Protein AF-A0A9N9DB92-F1 (afdb_monomer_lite)

pLDDT: mean 79.6, std 16.04, range [37.0, 94.94]

Radius of gyration: 19.87 Å; chains: 1; bounding box: 50×34×41 Å

Foldseek 3Di:
DLVLLVVLCVVVVPDLVDDLVVLLVQQVVSCVVQVDQVSLVVSLVSVVVRVHDNSSSCSNHPPPDPDPPPPPPPVVVVLVVVCVVCVVPDDPVNNVVSVVVCVVPPPPPPPPDD

Structure (mmCIF, N/CA/C/O backbone):
data_AF-A0A9N9DB92-F1
#
_entry.id   AF-A0A9N9DB92-F1
#
loop_
_atom_site.group_PDB
_atom_site.id
_atom_site.type_symbol
_atom_site.label_atom_id
_atom_site.label_alt_id
_atom_site.label_comp_id
_atom_site.label_asym_id
_atom_site.label_entity_id
_atom_site.label_seq_id
_atom_site.pdbx_PDB_ins_code
_atom_site.Cartn_x
_atom_site.Cartn_y
_atom_site.Cartn_z
_atom_site.occupancy
_atom_site.B_iso_or_equiv
_atom_site.auth_seq_id
_atom_site.auth_comp_id
_atom_site.auth_asym_id
_atom_site.auth_atom_id
_atom_site.pdbx_PDB_model_num
ATOM 1 N N . MET A 1 1 ? -17.005 -5.060 0.920 1.00 57.28 1 MET A N 1
ATOM 2 C CA . MET A 1 1 ? -15.598 -4.607 1.027 1.00 57.28 1 MET A CA 1
ATOM 3 C C . MET A 1 1 ? -15.158 -4.296 2.463 1.00 57.28 1 MET A C 1
ATOM 5 O O . MET A 1 1 ? -14.128 -4.810 2.857 1.00 57.28 1 MET A O 1
ATOM 9 N N . SER A 1 2 ? -15.929 -3.557 3.281 1.00 62.78 2 SER A N 1
ATOM 10 C CA . SER A 1 2 ? -15.563 -3.232 4.686 1.00 62.78 2 SER A CA 1
ATOM 11 C C . SER A 1 2 ? -15.246 -4.452 5.581 1.00 62.78 2 SER A C 1
ATOM 13 O O . SER A 1 2 ? -14.350 -4.394 6.419 1.00 62.78 2 SER A O 1
ATOM 15 N N . LYS A 1 3 ? -15.942 -5.581 5.373 1.00 82.31 3 LYS A N 1
ATOM 16 C CA . LYS A 1 3 ? -15.815 -6.777 6.222 1.00 82.31 3 LYS A CA 1
ATOM 17 C C . LYS A 1 3 ? -14.443 -7.456 6.122 1.00 82.31 3 LYS A C 1
ATOM 19 O O . LYS A 1 3 ? -13.927 -7.872 7.145 1.00 82.31 3 LYS A O 1
ATOM 24 N N . VAL A 1 4 ? -13.832 -7.501 4.932 1.00 85.62 4 VAL A N 1
ATOM 25 C CA . VAL A 1 4 ? -12.501 -8.111 4.724 1.00 85.62 4 VAL A CA 1
ATOM 26 C C . VAL A 1 4 ? -11.445 -7.345 5.514 1.00 85.62 4 VAL A C 1
ATOM 28 O O . VAL A 1 4 ? -10.719 -7.927 6.305 1.00 85.62 4 VAL A O 1
ATOM 31 N N . THR A 1 5 ? -11.435 -6.017 5.392 1.00 87.19 5 THR A N 1
ATOM 32 C CA . THR A 1 5 ? -10.485 -5.158 6.108 1.00 87.19 5 THR A CA 1
ATOM 33 C C . THR A 1 5 ? -10.646 -5.244 7.625 1.00 87.19 5 THR A C 1
ATOM 35 O O . THR A 1 5 ? -9.656 -5.332 8.339 1.00 87.19 5 THR A O 1
ATOM 38 N N . THR A 1 6 ? -11.882 -5.240 8.136 1.00 89.62 6 THR A N 1
ATOM 39 C CA . THR A 1 6 ? -12.121 -5.388 9.580 1.00 89.62 6 THR A CA 1
ATOM 40 C C . THR A 1 6 ? -11.748 -6.786 10.079 1.00 89.62 6 THR A C 1
ATOM 42 O O . THR A 1 6 ? -11.130 -6.898 11.132 1.00 89.62 6 THR A O 1
ATOM 45 N N . ASN A 1 7 ? -12.047 -7.839 9.315 1.00 92.81 7 ASN A N 1
ATOM 46 C CA . ASN A 1 7 ? -11.626 -9.195 9.656 1.00 92.81 7 ASN A CA 1
ATOM 47 C C . ASN A 1 7 ? -10.100 -9.316 9.686 1.00 92.81 7 ASN A C 1
ATOM 49 O O . ASN A 1 7 ? -9.582 -9.904 10.621 1.00 92.81 7 ASN A O 1
ATOM 53 N N . PHE A 1 8 ? -9.394 -8.717 8.724 1.00 92.06 8 PHE A N 1
ATOM 54 C CA . PHE A 1 8 ? -7.932 -8.715 8.678 1.00 92.06 8 PHE A CA 1
ATOM 55 C C . PHE A 1 8 ? -7.324 -8.022 9.905 1.00 92.06 8 PHE A C 1
ATOM 57 O O . PHE A 1 8 ? -6.451 -8.580 10.564 1.00 92.06 8 PHE A O 1
ATOM 64 N N . VAL A 1 9 ? -7.825 -6.830 10.257 1.00 91.88 9 VAL A N 1
ATOM 65 C CA . VAL A 1 9 ? -7.393 -6.100 11.463 1.00 91.88 9 VAL A CA 1
ATOM 66 C C . VAL A 1 9 ? -7.585 -6.953 12.716 1.00 91.88 9 VAL A C 1
ATOM 68 O O . VAL A 1 9 ? -6.666 -7.055 13.522 1.00 91.88 9 VAL A O 1
ATOM 71 N N . ASN A 1 10 ? -8.732 -7.622 12.845 1.00 92.31 10 ASN A N 1
ATOM 72 C CA . ASN A 1 10 ? -9.018 -8.481 13.993 1.00 92.31 10 ASN A CA 1
ATOM 73 C C . ASN A 1 10 ? -8.177 -9.767 13.989 1.00 92.31 10 ASN A C 1
ATOM 75 O O . ASN A 1 10 ? -7.674 -10.173 15.026 1.00 92.31 10 ASN A O 1
ATOM 79 N N . GLN A 1 11 ? -7.993 -10.403 12.831 1.00 94.44 11 GLN A N 1
ATOM 80 C CA . GLN A 1 11 ? -7.230 -11.645 12.689 1.00 94.44 11 GLN A CA 1
ATOM 81 C C . GLN A 1 11 ? -5.766 -11.464 13.095 1.00 94.44 11 GLN A C 1
ATOM 83 O O . GLN A 1 11 ? -5.178 -12.362 13.693 1.00 94.44 11 GLN A O 1
ATOM 88 N N . TYR A 1 12 ? -5.183 -10.310 12.768 1.00 93.00 12 TYR A N 1
ATOM 89 C CA . TYR A 1 12 ? -3.797 -9.984 13.094 1.00 93.00 12 TYR A CA 1
ATOM 90 C C . TYR A 1 12 ? -3.657 -9.104 14.341 1.00 93.00 12 TYR A C 1
ATOM 92 O O . TYR A 1 12 ? -2.551 -8.656 14.629 1.00 93.00 12 TYR A O 1
ATOM 100 N N . ASN A 1 13 ? -4.750 -8.865 15.080 1.00 94.00 13 ASN A N 1
ATOM 101 C CA . ASN A 1 13 ? -4.791 -7.987 16.253 1.00 94.00 13 ASN A CA 1
ATOM 102 C C . ASN A 1 13 ? -4.081 -6.644 16.011 1.00 94.00 13 ASN A C 1
ATOM 104 O O . ASN A 1 13 ? -3.321 -6.168 16.853 1.00 94.00 13 ASN A O 1
ATOM 108 N N . LEU A 1 14 ? -4.291 -6.053 14.832 1.00 94.31 14 LEU A N 1
ATOM 109 C CA . LEU A 1 14 ? -3.648 -4.795 14.474 1.00 94.31 14 LEU A CA 1
ATOM 110 C C . LEU A 1 14 ? -4.255 -3.674 15.303 1.00 94.31 14 LEU A C 1
ATOM 112 O O . LEU A 1 14 ? -5.479 -3.537 15.373 1.00 94.31 14 LEU A O 1
ATOM 116 N N . THR A 1 15 ? -3.403 -2.829 15.871 1.00 93.50 15 THR A N 1
ATOM 117 C CA . THR A 1 15 ? -3.852 -1.702 16.685 1.00 93.50 15 THR A CA 1
ATOM 118 C C . THR A 1 15 ? -3.186 -0.394 16.257 1.00 93.50 15 THR A C 1
ATOM 120 O O . THR A 1 15 ? -2.076 -0.413 15.716 1.00 93.50 15 THR A O 1
ATOM 123 N N . PRO A 1 16 ? -3.816 0.768 16.520 1.00 92.19 16 PRO A N 1
ATOM 124 C CA . PRO A 1 16 ? -3.205 2.071 16.257 1.00 92.19 16 PRO A CA 1
ATOM 125 C C . PRO A 1 16 ? -1.936 2.352 17.077 1.00 92.19 16 PRO A C 1
ATOM 127 O O . PRO A 1 16 ? -1.241 3.321 16.789 1.00 92.19 16 PRO A O 1
ATOM 130 N N . GLN A 1 17 ? -1.625 1.542 18.095 1.00 92.25 17 GLN A N 1
ATOM 131 C CA . GLN A 1 17 ? -0.389 1.667 18.873 1.00 92.25 17 GLN A CA 1
ATOM 132 C C . GLN A 1 17 ? 0.829 1.056 18.161 1.00 92.25 17 GLN A C 1
ATOM 134 O O . GLN A 1 17 ? 1.956 1.359 18.540 1.00 92.25 17 GLN A O 1
ATOM 139 N N . MET A 1 18 ? 0.620 0.217 17.138 1.00 92.75 18 MET A N 1
ATOM 140 C CA . MET A 1 18 ? 1.709 -0.384 16.365 1.00 92.75 18 MET A CA 1
ATOM 141 C C . MET A 1 18 ? 2.465 0.658 15.538 1.00 92.75 18 MET A C 1
ATOM 143 O O . MET A 1 18 ? 1.889 1.610 14.996 1.00 92.75 18 MET A O 1
ATOM 147 N N . SER A 1 19 ? 3.769 0.446 15.386 1.00 92.19 19 SER A N 1
ATOM 148 C CA . SER A 1 19 ? 4.608 1.300 14.552 1.00 92.19 19 SER A CA 1
ATOM 149 C C 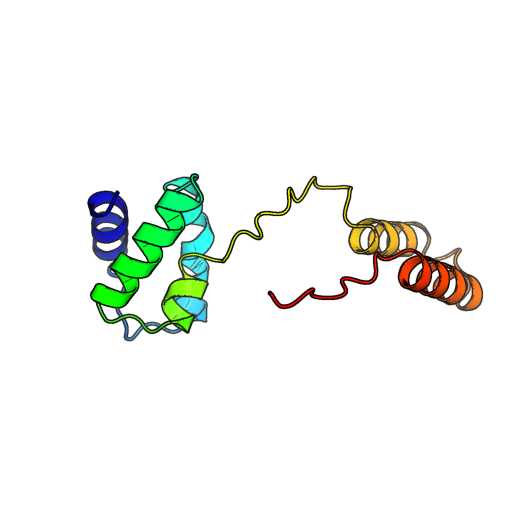. SER A 1 19 ? 4.294 1.126 13.062 1.00 92.19 19 SER A C 1
ATOM 151 O O . SER A 1 19 ? 3.800 0.096 12.600 1.00 92.19 19 SER A O 1
ATOM 153 N N . ILE A 1 20 ? 4.631 2.145 12.271 1.00 89.69 20 ILE A N 1
ATOM 154 C CA . ILE A 1 20 ? 4.472 2.129 10.809 1.00 89.69 20 ILE A CA 1
ATOM 155 C C . ILE A 1 20 ? 5.255 0.960 10.185 1.00 89.69 20 ILE A C 1
ATOM 157 O O . ILE A 1 20 ? 4.753 0.311 9.269 1.00 89.69 20 ILE A O 1
ATOM 161 N N . ALA A 1 21 ? 6.451 0.659 10.701 1.00 86.81 21 ALA A N 1
ATOM 162 C CA . ALA A 1 21 ? 7.284 -0.440 10.218 1.00 86.81 21 ALA A CA 1
ATOM 163 C C . ALA A 1 21 ? 6.640 -1.813 10.478 1.00 86.81 21 ALA A C 1
ATOM 165 O O . ALA A 1 21 ? 6.573 -2.644 9.574 1.00 86.81 21 ALA A O 1
ATOM 166 N N . GLU A 1 22 ? 6.101 -2.033 11.681 1.00 90.19 22 GLU A N 1
ATOM 167 C CA . GLU A 1 22 ? 5.396 -3.275 12.022 1.00 90.19 22 GLU A CA 1
ATOM 168 C C . GLU A 1 22 ? 4.152 -3.475 11.158 1.00 90.19 22 GLU A C 1
ATOM 170 O O . GLU A 1 22 ? 3.917 -4.571 10.650 1.00 90.19 22 GLU A O 1
ATOM 175 N N . LEU A 1 23 ? 3.382 -2.408 10.937 1.00 92.06 23 LEU A N 1
ATOM 176 C CA . LEU A 1 23 ? 2.212 -2.427 10.065 1.00 92.06 23 LEU A CA 1
ATOM 177 C C . LEU A 1 23 ? 2.586 -2.678 8.596 1.00 92.06 23 LEU A C 1
ATOM 179 O O . LEU A 1 23 ? 1.884 -3.413 7.898 1.00 92.06 23 LEU A O 1
ATOM 183 N N . GLY A 1 24 ? 3.719 -2.139 8.138 1.00 87.81 24 GLY A N 1
ATOM 184 C CA . GLY A 1 24 ? 4.254 -2.366 6.795 1.00 87.81 24 GLY A CA 1
ATOM 185 C C . GLY A 1 24 ? 4.505 -3.845 6.478 1.00 87.81 24 GLY A C 1
ATOM 186 O O . GLY A 1 24 ? 4.264 -4.277 5.351 1.00 87.81 24 GLY A O 1
ATOM 187 N N . ASN A 1 25 ? 4.862 -4.662 7.474 1.00 91.62 25 ASN A N 1
ATOM 188 C CA . ASN A 1 25 ? 5.054 -6.110 7.296 1.00 91.62 25 ASN A CA 1
ATOM 189 C C . ASN A 1 25 ? 3.763 -6.856 6.901 1.00 91.62 25 ASN A C 1
ATOM 191 O O . ASN A 1 25 ? 3.814 -7.968 6.372 1.00 91.62 25 ASN A O 1
ATOM 195 N N . TYR A 1 26 ? 2.590 -6.257 7.133 1.00 92.44 26 TYR A N 1
ATOM 196 C CA . TYR A 1 26 ? 1.292 -6.823 6.752 1.00 92.44 26 TYR A CA 1
ATOM 197 C C . TYR A 1 26 ? 0.791 -6.326 5.396 1.00 92.44 26 TYR A C 1
ATOM 199 O O . TYR A 1 26 ? -0.197 -6.863 4.882 1.00 92.44 26 TYR A O 1
ATOM 207 N N . ALA A 1 27 ? 1.478 -5.353 4.790 1.00 89.94 27 ALA A N 1
ATOM 208 C CA . ALA A 1 27 ? 1.055 -4.724 3.548 1.00 89.94 27 ALA A CA 1
ATOM 209 C C . ALA A 1 27 ? 0.872 -5.739 2.420 1.00 89.94 27 ALA A C 1
ATOM 211 O O . ALA A 1 27 ? -0.141 -5.733 1.720 1.00 89.94 27 ALA A O 1
ATOM 212 N N . GLU A 1 28 ? 1.817 -6.667 2.273 1.00 87.06 28 GLU A N 1
ATOM 213 C CA . GLU A 1 28 ? 1.756 -7.685 1.229 1.00 87.06 28 GLU A CA 1
ATOM 214 C C . GLU A 1 28 ? 0.570 -8.643 1.435 1.00 87.06 28 GLU A C 1
ATOM 216 O O . GLU A 1 28 ? -0.122 -8.994 0.477 1.00 87.06 28 GLU A O 1
ATOM 221 N N . LYS A 1 29 ? 0.286 -9.022 2.689 1.00 91.81 29 LYS A N 1
ATOM 222 C CA . LYS A 1 29 ? -0.801 -9.948 3.043 1.00 91.81 29 LYS A CA 1
ATOM 223 C C . LYS A 1 29 ? -2.167 -9.345 2.721 1.00 91.81 29 LYS A C 1
ATOM 225 O O . LYS A 1 29 ? -2.940 -9.954 1.986 1.00 91.81 29 LYS A O 1
ATOM 230 N N . ILE A 1 30 ? -2.438 -8.119 3.175 1.00 88.94 30 ILE A N 1
ATOM 231 C CA . ILE A 1 30 ? -3.727 -7.464 2.898 1.00 88.94 30 ILE A CA 1
ATOM 232 C C . ILE A 1 30 ? -3.880 -7.107 1.412 1.00 88.94 30 ILE A C 1
ATOM 234 O O . ILE A 1 30 ? -4.977 -7.174 0.856 1.00 88.94 30 ILE A O 1
ATOM 238 N N . CYS A 1 31 ? -2.778 -6.793 0.723 1.00 85.31 31 CYS A N 1
ATOM 239 C CA . CYS A 1 31 ? -2.780 -6.530 -0.716 1.00 85.31 31 CYS A CA 1
ATOM 240 C C . CYS A 1 31 ? -3.087 -7.771 -1.569 1.00 85.31 31 CYS A C 1
ATOM 242 O O . CYS A 1 31 ? -3.616 -7.614 -2.675 1.00 85.31 31 CYS A O 1
ATOM 244 N N . LYS A 1 32 ? -2.776 -8.983 -1.083 1.00 87.00 32 LYS A N 1
ATOM 245 C CA . LYS A 1 32 ? -3.157 -10.249 -1.736 1.00 87.00 32 LYS A CA 1
ATOM 246 C C . LYS A 1 32 ? -4.664 -10.496 -1.657 1.00 87.00 32 LYS A C 1
ATOM 248 O O . LYS A 1 32 ? -5.242 -10.983 -2.630 1.00 87.00 32 LYS A O 1
ATOM 253 N N . GLU A 1 33 ? -5.295 -10.110 -0.549 1.00 87.75 33 GLU A N 1
ATOM 254 C CA . GLU A 1 33 ? -6.747 -10.215 -0.361 1.00 87.75 33 GLU A CA 1
ATOM 255 C C . GLU A 1 33 ? -7.519 -9.120 -1.110 1.00 87.75 33 GLU A C 1
ATOM 257 O O . GLU A 1 33 ? -8.567 -9.380 -1.701 1.00 87.75 33 GLU A O 1
ATOM 262 N N . ILE A 1 34 ? -6.993 -7.892 -1.132 1.00 87.44 34 ILE A N 1
ATOM 263 C CA . ILE A 1 34 ? -7.651 -6.730 -1.741 1.00 87.44 34 ILE A CA 1
ATOM 264 C C . ILE A 1 34 ? -6.887 -6.303 -3.000 1.00 87.44 34 ILE A C 1
ATOM 266 O O . ILE A 1 34 ? -6.013 -5.434 -2.968 1.00 87.44 34 ILE A O 1
ATOM 270 N N . LYS A 1 35 ? -7.227 -6.913 -4.140 1.00 81.19 35 LYS A N 1
ATOM 271 C CA . LYS A 1 35 ? -6.561 -6.643 -5.430 1.00 81.19 35 LYS A CA 1
ATOM 272 C C . LYS A 1 35 ? -7.042 -5.367 -6.125 1.00 81.19 35 LYS A C 1
ATOM 274 O O . LYS A 1 35 ? -6.239 -4.682 -6.744 1.00 81.19 35 LYS A O 1
ATOM 279 N N . ASP A 1 36 ? -8.331 -5.049 -6.027 1.00 84.38 36 ASP A N 1
ATOM 280 C CA . ASP A 1 36 ? -8.918 -3.899 -6.724 1.00 84.38 36 ASP A CA 1
ATOM 281 C C . ASP A 1 36 ? -8.517 -2.557 -6.081 1.00 84.38 36 ASP A C 1
ATOM 283 O O . ASP A 1 36 ? -8.536 -2.388 -4.860 1.00 84.38 36 ASP A O 1
ATOM 287 N N . TYR A 1 37 ? -8.200 -1.571 -6.918 1.00 82.62 37 TYR A N 1
ATOM 288 C CA . TYR A 1 37 ? -7.812 -0.230 -6.492 1.00 82.62 37 TYR A CA 1
ATOM 289 C C . TYR A 1 37 ? -8.939 0.486 -5.734 1.00 82.62 37 TYR A C 1
ATOM 291 O O . TYR A 1 37 ? -8.699 1.076 -4.674 1.00 82.62 37 TYR A O 1
ATOM 299 N N . LYS A 1 38 ? -10.185 0.411 -6.229 1.00 85.69 38 LYS A N 1
ATOM 300 C CA . LYS A 1 38 ? -11.327 1.043 -5.543 1.00 85.69 38 LYS A CA 1
ATOM 301 C C . LYS A 1 38 ? -11.551 0.390 -4.179 1.00 85.69 38 LYS A C 1
ATOM 303 O O . LYS A 1 38 ? -11.745 1.087 -3.180 1.00 85.69 38 LYS A O 1
ATOM 308 N N . ALA A 1 39 ? -11.437 -0.935 -4.116 1.00 86.81 39 ALA A N 1
ATOM 309 C CA . ALA A 1 39 ? -11.492 -1.701 -2.875 1.00 86.81 39 ALA A CA 1
ATOM 310 C C . ALA A 1 39 ? -10.429 -1.273 -1.851 1.00 86.81 39 ALA A C 1
ATOM 312 O O . ALA A 1 39 ? -10.756 -1.073 -0.680 1.00 86.81 39 ALA A O 1
ATOM 313 N N . ARG A 1 40 ? -9.181 -1.062 -2.288 1.00 88.50 40 ARG A N 1
ATOM 314 C CA . ARG A 1 40 ? -8.098 -0.547 -1.434 1.00 88.50 40 ARG A CA 1
ATOM 315 C C . ARG A 1 40 ? -8.407 0.839 -0.891 1.00 88.50 40 ARG A C 1
ATOM 317 O O . ARG A 1 40 ? -8.169 1.095 0.286 1.00 88.50 40 ARG A O 1
ATOM 324 N N . ASN A 1 41 ? -8.989 1.720 -1.704 1.00 89.00 41 ASN A N 1
ATOM 325 C CA . ASN A 1 41 ? -9.371 3.046 -1.229 1.00 89.00 41 ASN A CA 1
ATOM 326 C C . ASN A 1 41 ? -10.446 2.974 -0.132 1.00 89.00 41 ASN A C 1
ATOM 328 O O . ASN A 1 41 ? -10.329 3.627 0.904 1.00 89.00 41 ASN A O 1
ATOM 332 N N . HIS A 1 42 ? -11.451 2.112 -0.309 1.00 90.56 42 HIS A N 1
ATOM 333 C CA . HIS A 1 42 ? -12.448 1.855 0.731 1.00 90.56 42 HIS A CA 1
ATOM 334 C C . HIS A 1 42 ? -11.843 1.240 1.996 1.00 90.56 42 HIS A C 1
ATOM 336 O O . HIS A 1 42 ? -12.241 1.610 3.101 1.00 90.56 42 HIS A O 1
ATOM 342 N N . ALA A 1 43 ? -10.883 0.328 1.847 1.00 91.44 43 ALA A N 1
ATOM 343 C CA . ALA A 1 43 ? -10.184 -0.289 2.963 1.00 91.44 43 ALA A CA 1
ATOM 344 C C . ALA A 1 43 ? -9.380 0.745 3.768 1.00 91.44 43 ALA A C 1
ATOM 346 O O . ALA A 1 43 ? -9.483 0.764 4.991 1.00 91.44 43 ALA A O 1
ATOM 347 N N . ARG A 1 44 ? -8.690 1.683 3.103 1.00 92.06 44 ARG A N 1
ATOM 348 C CA . ARG A 1 44 ? -8.005 2.804 3.770 1.00 92.06 44 ARG A CA 1
ATOM 349 C C . ARG A 1 44 ? -8.967 3.668 4.578 1.00 92.06 44 ARG A C 1
ATOM 351 O O . ARG A 1 44 ? -8.737 3.901 5.761 1.00 92.06 44 ARG A O 1
ATOM 358 N N . ASN A 1 45 ? -10.093 4.056 3.980 1.00 92.38 45 ASN A N 1
ATOM 359 C CA . ASN A 1 45 ? -11.122 4.822 4.687 1.00 92.38 45 ASN A CA 1
ATOM 360 C C . ASN A 1 45 ? -11.681 4.052 5.894 1.00 92.38 45 ASN A C 1
ATOM 362 O O . ASN A 1 45 ? -12.022 4.651 6.911 1.00 92.38 45 ASN A O 1
ATOM 366 N N . ARG A 1 46 ? -11.787 2.719 5.802 1.00 92.31 46 ARG A N 1
ATOM 367 C CA . ARG A 1 46 ? -12.221 1.880 6.923 1.00 92.31 46 ARG A CA 1
ATOM 368 C C . ARG A 1 46 ? -11.167 1.815 8.028 1.00 92.31 46 ARG A C 1
ATOM 370 O O . ARG A 1 46 ? -11.551 1.945 9.182 1.00 92.31 46 ARG A O 1
ATOM 377 N N . ILE A 1 47 ? -9.891 1.651 7.689 1.00 92.56 47 ILE A N 1
ATOM 378 C CA . ILE A 1 47 ? -8.769 1.613 8.641 1.00 92.56 47 ILE A CA 1
ATOM 379 C C . ILE A 1 47 ? -8.659 2.942 9.400 1.00 92.56 47 ILE A C 1
ATOM 381 O O . ILE A 1 47 ? -8.590 2.936 10.623 1.00 92.56 47 ILE A O 1
ATOM 385 N N . GLN A 1 48 ? -8.789 4.081 8.717 1.00 93.31 48 GLN A N 1
ATOM 386 C CA . GLN A 1 48 ? -8.821 5.389 9.386 1.00 93.31 48 GLN A CA 1
ATOM 387 C C . GLN A 1 48 ? -10.005 5.515 10.356 1.00 93.31 48 GLN A C 1
ATOM 389 O O . GLN A 1 48 ? -9.847 5.999 11.472 1.00 93.31 48 GLN A O 1
ATOM 394 N N . LYS A 1 49 ? -11.187 4.997 9.987 1.00 93.25 49 LYS A N 1
ATOM 395 C CA . LYS A 1 49 ? -12.351 4.933 10.893 1.00 93.25 49 LYS A CA 1
ATOM 396 C C . LYS A 1 49 ? -12.149 4.006 12.100 1.00 93.25 49 LYS A C 1
ATOM 398 O O . LYS A 1 49 ? -12.929 4.099 13.041 1.00 93.25 49 LYS A O 1
ATOM 403 N N . LEU A 1 50 ? -11.162 3.108 12.070 1.00 91.00 50 LEU A N 1
ATOM 404 C CA . LEU A 1 50 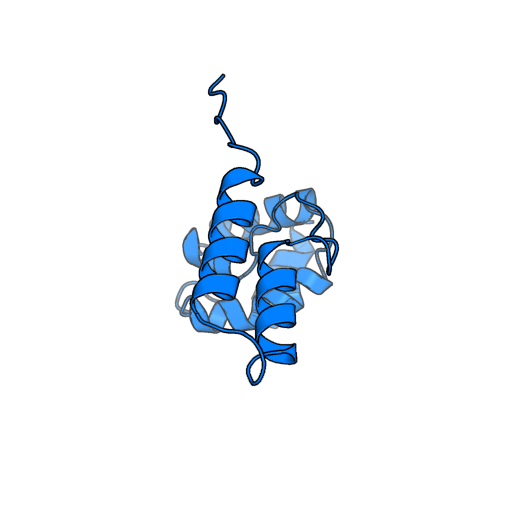? -10.771 2.266 13.208 1.00 91.00 50 LEU A CA 1
ATOM 405 C C . LEU A 1 50 ? -9.741 2.957 14.124 1.00 91.00 50 LEU A C 1
ATOM 407 O O . LEU A 1 50 ? -9.326 2.360 15.110 1.00 91.00 50 LEU A O 1
ATOM 411 N N . GLY A 1 51 ? -9.344 4.200 13.823 1.00 94.00 51 GLY A N 1
ATOM 412 C CA . GLY A 1 51 ? -8.459 5.009 14.668 1.00 94.00 51 GLY A CA 1
ATOM 413 C C . GLY A 1 51 ? -6.986 5.001 14.257 1.00 94.00 51 GLY A C 1
ATOM 414 O O . GLY A 1 51 ? -6.166 5.597 14.947 1.00 94.00 51 GLY A O 1
ATOM 415 N N . PHE A 1 52 ? -6.634 4.356 13.143 1.00 94.94 52 PHE A N 1
ATOM 416 C CA . PHE A 1 52 ? -5.274 4.398 12.606 1.00 94.94 52 PHE A CA 1
ATOM 417 C C . PHE A 1 52 ? -4.982 5.752 11.957 1.00 94.94 52 PHE A C 1
ATOM 419 O O . PHE A 1 52 ? -5.846 6.348 11.304 1.00 94.94 52 PHE A O 1
ATOM 426 N N . SER A 1 53 ? -3.736 6.208 12.069 1.00 94.38 53 SER A N 1
ATOM 427 C CA . SER A 1 53 ? -3.285 7.425 11.402 1.00 94.38 53 SER A CA 1
ATOM 428 C C . SER A 1 53 ? -3.263 7.258 9.880 1.00 94.38 53 SER A C 1
ATOM 430 O O . SER A 1 53 ? -3.311 6.151 9.327 1.00 94.38 53 SER A O 1
ATOM 432 N N . LYS A 1 54 ? -3.164 8.385 9.173 1.00 92.00 54 LYS A N 1
ATOM 433 C CA . LYS A 1 54 ? -3.025 8.395 7.716 1.00 92.00 54 LYS A CA 1
ATOM 434 C C . LYS A 1 54 ? -1.789 7.600 7.279 1.00 92.00 54 LYS A C 1
ATOM 436 O O . LYS A 1 54 ? -1.911 6.747 6.404 1.00 92.00 54 LYS A O 1
ATOM 441 N N . ASP A 1 55 ? -0.651 7.805 7.932 1.00 90.81 55 ASP A N 1
ATOM 442 C CA . ASP A 1 55 ? 0.614 7.154 7.571 1.00 90.81 55 ASP A CA 1
ATOM 443 C C . ASP A 1 55 ? 0.598 5.656 7.882 1.00 90.81 55 ASP A C 1
ATOM 445 O O . ASP A 1 55 ? 0.993 4.847 7.046 1.00 90.81 55 ASP A O 1
ATOM 449 N N . GLN A 1 56 ? 0.026 5.262 9.024 1.00 93.94 56 GLN A N 1
ATOM 450 C CA . GLN A 1 56 ? -0.210 3.852 9.359 1.00 93.94 56 GLN A CA 1
ATOM 451 C C . GLN A 1 56 ? -1.120 3.169 8.330 1.00 93.94 56 GLN A C 1
ATOM 453 O O . GLN A 1 56 ? -0.882 2.036 7.910 1.00 93.94 56 GLN A O 1
ATOM 458 N N . THR A 1 57 ? -2.151 3.881 7.876 1.00 93.31 57 THR A N 1
ATOM 459 C CA . THR A 1 57 ? -3.063 3.390 6.841 1.00 93.31 57 THR A CA 1
ATOM 460 C C . THR A 1 57 ? -2.340 3.168 5.512 1.00 93.31 57 THR A C 1
ATOM 462 O O . THR A 1 57 ? -2.602 2.173 4.836 1.00 93.31 57 THR A O 1
ATOM 465 N N . TYR A 1 58 ? -1.435 4.072 5.128 1.00 90.75 58 TYR A N 1
ATOM 466 C CA . TYR A 1 58 ? -0.630 3.931 3.913 1.00 90.75 58 TYR A CA 1
ATOM 467 C C . TYR A 1 58 ? 0.466 2.873 4.035 1.00 90.75 58 TYR A C 1
ATOM 469 O O . TYR A 1 58 ? 0.797 2.253 3.028 1.00 90.75 58 TYR A O 1
ATOM 477 N N . ALA A 1 59 ? 0.974 2.612 5.239 1.00 91.31 59 ALA A N 1
ATOM 478 C CA . ALA A 1 59 ? 1.860 1.482 5.483 1.00 91.31 59 ALA A CA 1
ATOM 479 C C . ALA A 1 59 ? 1.134 0.143 5.307 1.00 91.31 59 ALA A C 1
ATOM 481 O O . ALA A 1 59 ? 1.663 -0.741 4.646 1.00 91.31 59 ALA A O 1
ATOM 482 N N . LEU A 1 60 ? -0.100 0.010 5.815 1.00 91.44 60 LEU A N 1
ATOM 483 C CA . LEU A 1 60 ? -0.915 -1.200 5.627 1.00 91.44 60 LEU A CA 1
ATOM 484 C C . LEU A 1 60 ? -1.406 -1.372 4.192 1.00 91.44 60 LEU A C 1
ATOM 486 O O . LEU A 1 60 ? -1.388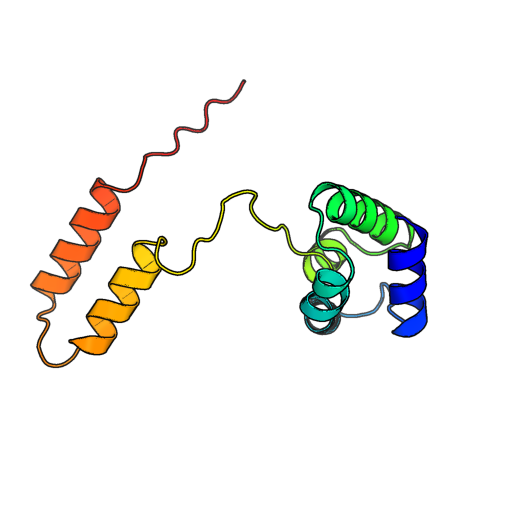 -2.471 3.649 1.00 91.44 60 LEU A O 1
ATOM 490 N N . ILE A 1 61 ? -1.900 -0.303 3.574 1.00 90.88 61 ILE A N 1
ATOM 491 C CA . ILE A 1 61 ? -2.425 -0.341 2.209 1.00 90.88 61 ILE A CA 1
ATOM 492 C C . ILE A 1 61 ? -1.702 0.731 1.397 1.00 90.88 61 ILE A C 1
ATOM 494 O O . ILE A 1 61 ? -2.204 1.857 1.254 1.00 90.88 61 ILE A O 1
ATOM 498 N N . PRO A 1 62 ? -0.533 0.378 0.831 1.00 85.88 62 PRO A N 1
ATOM 499 C CA . PRO A 1 62 ? 0.232 1.284 -0.002 1.00 85.88 62 PRO A CA 1
ATOM 500 C C . PRO A 1 62 ? -0.605 1.807 -1.162 1.00 85.88 62 PRO A C 1
ATOM 502 O O . PRO A 1 62 ? -1.476 1.114 -1.709 1.00 85.88 62 PRO A O 1
ATOM 505 N N . ILE A 1 63 ? -0.318 3.042 -1.576 1.00 79.25 63 ILE A N 1
ATOM 506 C CA . ILE A 1 63 ? -0.800 3.542 -2.859 1.00 79.25 63 ILE A CA 1
ATOM 507 C C . ILE A 1 63 ? -0.160 2.659 -3.924 1.00 79.25 63 ILE A C 1
ATOM 509 O O . ILE A 1 63 ? 1.025 2.782 -4.219 1.00 79.25 63 ILE A O 1
ATOM 513 N N . GLN A 1 64 ? -0.948 1.776 -4.530 1.00 66.88 64 GLN A N 1
ATOM 514 C CA . GLN A 1 64 ? -0.602 1.340 -5.870 1.00 66.88 64 GLN A CA 1
ATOM 515 C C . GLN A 1 64 ? -0.740 2.570 -6.754 1.00 66.88 64 GLN A C 1
ATOM 517 O O . GLN A 1 64 ? -1.847 3.086 -6.933 1.00 66.88 64 GLN A O 1
ATOM 522 N N . ALA A 1 65 ? 0.390 3.079 -7.246 1.00 52.56 65 ALA A N 1
ATOM 523 C CA . ALA A 1 65 ? 0.363 4.013 -8.354 1.00 52.56 65 ALA A CA 1
ATOM 524 C C . ALA A 1 65 ? -0.490 3.366 -9.453 1.00 52.56 65 ALA A C 1
ATOM 526 O O . ALA A 1 65 ? -0.282 2.203 -9.794 1.00 52.56 65 ALA A O 1
ATOM 527 N N . SER A 1 66 ? -1.469 4.094 -9.988 1.00 45.25 66 SER A N 1
ATOM 528 C CA . SER A 1 66 ? -2.313 3.617 -11.093 1.00 45.25 66 SER A CA 1
ATOM 529 C C . SER A 1 66 ? -1.521 3.371 -12.386 1.00 45.25 66 SER A C 1
ATOM 531 O O . SER A 1 66 ? -2.074 2.902 -13.379 1.00 45.25 66 SER A O 1
ATOM 533 N N . GLY A 1 67 ? -0.217 3.646 -12.386 1.00 43.84 67 GLY A N 1
ATOM 534 C CA . GLY A 1 67 ? 0.685 3.233 -13.440 1.00 43.84 67 GLY A CA 1
ATOM 535 C C . GLY A 1 67 ? 0.877 1.727 -13.389 1.00 43.84 67 GLY A C 1
ATOM 536 O O . GLY A 1 67 ? 1.391 1.190 -12.412 1.00 43.84 67 GLY A O 1
ATOM 537 N N . ARG A 1 68 ? 0.509 1.045 -14.473 1.00 41.69 68 ARG A N 1
ATOM 538 C CA . ARG A 1 68 ? 1.074 -0.254 -14.836 1.00 41.69 68 ARG A CA 1
ATOM 539 C C . ARG A 1 68 ? 2.591 -0.211 -14.592 1.00 41.69 68 ARG A C 1
ATOM 541 O O . ARG A 1 68 ? 3.327 0.245 -15.463 1.00 41.69 68 ARG A O 1
ATOM 548 N N . ARG A 1 69 ? 3.079 -0.698 -13.449 1.00 46.88 69 ARG A N 1
ATOM 549 C CA . ARG A 1 69 ? 4.464 -1.154 -13.355 1.00 46.88 69 ARG A CA 1
ATOM 550 C C . ARG A 1 69 ? 4.508 -2.443 -14.154 1.00 46.88 69 ARG A C 1
ATOM 552 O O . ARG A 1 69 ? 4.307 -3.530 -13.629 1.00 46.88 69 ARG A O 1
ATOM 559 N N . VAL A 1 70 ? 4.645 -2.290 -15.468 1.00 44.84 70 VAL A N 1
ATOM 560 C CA . VAL A 1 70 ? 5.181 -3.361 -16.295 1.00 44.84 70 VAL A CA 1
ATOM 561 C C . VAL A 1 70 ? 6.614 -3.491 -15.801 1.00 44.84 70 VAL A C 1
ATOM 563 O O . VAL A 1 70 ? 7.422 -2.593 -16.036 1.00 44.84 70 VAL A O 1
ATOM 566 N N . THR A 1 71 ? 6.896 -4.531 -15.025 1.00 42.94 71 THR A N 1
ATOM 567 C CA . THR A 1 71 ? 8.267 -4.950 -14.735 1.00 42.94 71 THR A CA 1
ATOM 568 C C . THR A 1 71 ? 9.033 -4.966 -16.063 1.00 42.94 71 THR A C 1
ATOM 570 O O . THR A 1 71 ? 8.566 -5.550 -17.041 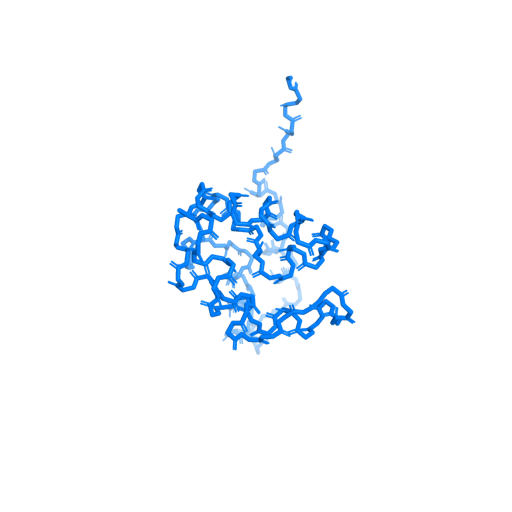1.00 42.94 71 THR A O 1
ATOM 573 N N . GLY A 1 72 ? 10.126 -4.201 -16.157 1.00 48.09 72 GLY A N 1
ATOM 574 C CA . GLY A 1 72 ? 10.851 -3.989 -17.418 1.00 48.09 72 GLY A CA 1
ATOM 575 C C . GLY A 1 72 ? 10.395 -2.800 -18.285 1.00 48.09 72 GLY A C 1
ATOM 576 O O . GLY A 1 72 ? 10.770 -2.728 -19.458 1.00 48.09 72 GLY A O 1
ATOM 577 N N . ARG A 1 73 ? 9.612 -1.845 -17.765 1.00 52.38 73 ARG A N 1
ATOM 578 C CA . ARG A 1 73 ? 9.395 -0.526 -18.404 1.00 52.38 73 ARG A CA 1
ATOM 579 C C . ARG A 1 73 ? 9.928 0.660 -17.617 1.00 52.38 73 ARG A C 1
ATOM 581 O O . ARG A 1 73 ? 9.874 1.752 -18.167 1.00 52.38 73 ARG A O 1
ATOM 588 N N . ASP A 1 74 ? 10.415 0.478 -16.393 1.00 68.25 74 ASP A N 1
ATOM 589 C CA . ASP A 1 74 ? 11.064 1.573 -15.678 1.00 68.25 74 ASP A CA 1
ATOM 590 C C . ASP A 1 74 ? 12.466 1.774 -16.279 1.00 68.25 74 ASP A C 1
ATOM 592 O O . ASP A 1 74 ? 13.324 0.892 -16.158 1.00 68.25 74 ASP A O 1
ATOM 596 N N . PRO A 1 75 ? 12.698 2.870 -17.021 1.00 69.06 75 PRO A N 1
ATOM 597 C CA . PRO A 1 75 ? 13.979 3.088 -17.668 1.00 69.06 75 PRO A CA 1
ATOM 598 C C . PRO A 1 75 ? 15.102 3.317 -16.641 1.00 69.06 75 PRO A C 1
ATOM 600 O O . PRO A 1 75 ? 16.259 3.070 -16.968 1.00 69.06 75 PRO A O 1
ATOM 603 N N . ILE A 1 76 ? 14.771 3.686 -15.393 1.00 74.19 76 ILE A N 1
ATOM 604 C CA . ILE A 1 76 ? 15.733 3.776 -14.285 1.00 74.19 76 ILE A CA 1
ATOM 605 C C . ILE A 1 76 ? 16.159 2.373 -13.836 1.00 74.19 76 ILE A C 1
ATOM 607 O O . ILE A 1 76 ? 17.348 2.114 -13.681 1.00 74.19 76 ILE A O 1
ATOM 611 N N . GLU A 1 77 ? 15.207 1.450 -13.674 1.00 75.00 77 GLU A N 1
ATOM 612 C CA . GLU A 1 77 ? 15.487 0.058 -13.282 1.00 75.00 77 GLU A CA 1
ATOM 613 C C . GLU A 1 77 ? 16.336 -0.660 -14.341 1.00 75.00 77 GLU A C 1
ATOM 615 O O . GLU A 1 77 ? 17.313 -1.326 -14.006 1.00 75.00 77 GLU A O 1
ATOM 620 N N . LYS A 1 78 ? 16.027 -0.450 -15.629 1.00 77.88 78 LYS A N 1
ATOM 621 C CA . LYS A 1 78 ? 16.838 -0.971 -16.740 1.00 77.88 78 LYS A CA 1
ATOM 622 C C . LYS A 1 78 ? 18.250 -0.410 -16.758 1.00 77.88 78 LYS A C 1
ATOM 624 O O . LYS A 1 78 ? 19.187 -1.166 -16.985 1.00 77.88 78 LYS A O 1
ATOM 629 N N . LEU A 1 79 ? 18.398 0.898 -16.551 1.00 80.00 79 LEU A N 1
ATOM 630 C CA . LEU A 1 79 ? 19.713 1.526 -16.527 1.00 80.00 79 LEU A CA 1
ATOM 631 C C . LEU A 1 79 ? 20.546 0.993 -15.355 1.00 80.00 79 LEU A C 1
ATOM 633 O O . LEU A 1 79 ? 21.702 0.635 -15.542 1.00 80.00 79 LEU A O 1
ATOM 637 N N . ALA A 1 80 ? 19.943 0.880 -14.170 1.00 80.00 80 ALA A N 1
ATOM 638 C CA . ALA A 1 80 ? 20.606 0.324 -12.995 1.00 80.00 80 ALA A CA 1
ATOM 639 C C . ALA A 1 80 ? 21.043 -1.133 -13.217 1.00 80.00 80 ALA A C 1
ATOM 641 O O . ALA A 1 80 ? 22.152 -1.509 -12.843 1.00 80.00 80 ALA A O 1
ATOM 642 N N . GLN A 1 81 ? 20.197 -1.943 -13.860 1.00 81.50 81 GLN A N 1
ATOM 643 C CA . GLN A 1 81 ? 20.540 -3.319 -14.205 1.00 81.50 81 GLN A CA 1
ATOM 644 C C . GLN A 1 81 ? 21.668 -3.388 -15.247 1.00 81.50 81 GLN A C 1
ATOM 646 O O . GLN A 1 81 ? 22.614 -4.142 -15.054 1.00 81.50 81 GLN A O 1
ATOM 651 N N . TYR A 1 82 ? 21.616 -2.561 -16.295 1.00 82.31 82 TYR A N 1
ATOM 652 C CA . TYR A 1 82 ? 22.661 -2.487 -17.320 1.00 82.31 82 TYR A CA 1
ATOM 653 C C . TYR A 1 82 ? 24.024 -2.094 -16.739 1.00 82.31 82 TYR A C 1
ATOM 655 O O . TYR A 1 82 ? 25.028 -2.720 -17.071 1.00 82.31 82 TYR A O 1
ATOM 663 N N . ILE A 1 83 ? 24.056 -1.097 -15.846 1.00 82.88 83 ILE A N 1
ATOM 664 C CA . ILE A 1 83 ? 25.288 -0.673 -15.168 1.00 82.88 83 ILE A CA 1
ATOM 665 C C . ILE A 1 83 ? 25.845 -1.817 -14.324 1.00 82.88 83 ILE A C 1
ATOM 667 O O . ILE A 1 83 ? 27.026 -2.116 -14.411 1.00 82.88 83 ILE A O 1
ATO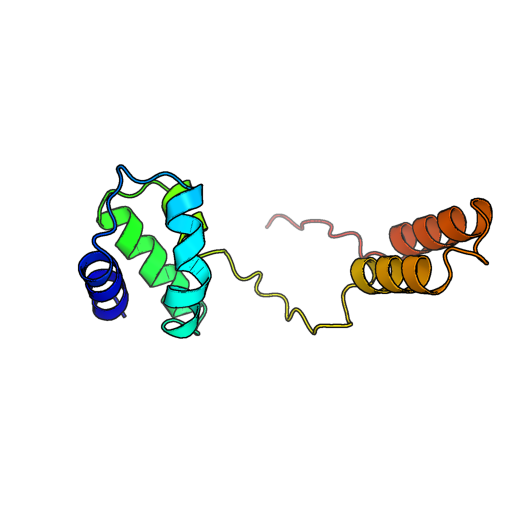M 671 N N . LYS A 1 84 ? 24.989 -2.505 -13.563 1.00 83.56 84 LYS A N 1
ATOM 672 C CA . LYS A 1 84 ? 25.393 -3.651 -12.742 1.00 83.56 84 LYS A CA 1
ATOM 673 C C . LYS A 1 84 ? 25.933 -4.825 -13.572 1.00 83.56 84 LYS A C 1
ATOM 675 O O . LYS A 1 84 ? 26.825 -5.530 -13.123 1.00 83.56 84 LYS A O 1
ATOM 680 N N . GLU A 1 85 ? 25.376 -5.069 -14.756 1.00 84.56 85 GLU A N 1
ATOM 681 C CA . GLU A 1 85 ? 25.801 -6.160 -15.647 1.00 84.56 85 GLU A CA 1
ATOM 682 C C . GLU A 1 85 ? 27.097 -5.843 -16.413 1.00 84.56 85 GLU A C 1
ATOM 684 O O . GLU A 1 85 ? 27.749 -6.764 -16.899 1.00 84.56 85 GLU A O 1
ATOM 689 N N . ASN A 1 86 ? 27.484 -4.566 -16.508 1.00 83.00 86 ASN A N 1
ATOM 690 C CA . ASN A 1 86 ? 28.656 -4.102 -17.259 1.00 83.00 86 ASN A CA 1
ATOM 691 C C . ASN A 1 86 ? 29.610 -3.258 -16.395 1.00 83.00 86 ASN A C 1
ATOM 693 O O . ASN A 1 86 ? 30.366 -2.458 -16.937 1.00 83.00 86 ASN A O 1
ATOM 697 N N . GLU A 1 87 ? 29.571 -3.420 -15.070 1.00 75.00 87 GLU A N 1
ATOM 698 C CA . GLU A 1 87 ? 30.294 -2.577 -14.103 1.00 75.00 87 GLU A CA 1
ATOM 699 C C . GLU A 1 87 ? 31.805 -2.529 -14.383 1.00 75.00 87 GLU A C 1
ATOM 701 O O . GLU A 1 87 ? 32.404 -1.461 -14.324 1.00 75.00 87 GLU A O 1
ATOM 706 N N . ASP A 1 88 ? 32.391 -3.656 -14.796 1.00 79.25 88 ASP A N 1
ATOM 707 C CA . ASP A 1 88 ? 33.822 -3.771 -15.111 1.00 79.25 88 ASP A CA 1
ATOM 708 C C . ASP A 1 88 ? 34.223 -3.152 -16.468 1.00 79.25 88 ASP A C 1
ATOM 710 O O . ASP A 1 88 ? 35.411 -3.018 -16.753 1.00 79.25 88 ASP A O 1
ATOM 714 N N . ASN A 1 89 ? 33.252 -2.805 -17.322 1.00 77.62 89 ASN A N 1
ATOM 715 C CA . ASN A 1 89 ? 33.476 -2.344 -18.700 1.00 77.62 89 ASN A CA 1
ATOM 716 C C . ASN A 1 89 ? 32.905 -0.947 -18.983 1.00 77.62 89 ASN A C 1
ATOM 718 O O . ASN A 1 89 ? 32.984 -0.491 -20.122 1.00 77.62 89 ASN A O 1
ATOM 722 N N . LEU A 1 90 ? 32.278 -0.306 -17.995 1.00 79.25 90 LEU A N 1
ATOM 723 C CA . LEU A 1 90 ? 31.654 1.004 -18.148 1.00 79.25 90 LEU A CA 1
ATOM 724 C C . LEU A 1 90 ? 32.526 2.081 -17.524 1.00 79.25 90 LEU A C 1
ATOM 726 O O . LEU A 1 90 ? 32.730 2.110 -16.310 1.00 79.25 90 LEU A O 1
ATOM 730 N N . GLU A 1 91 ? 32.964 3.022 -18.351 1.00 85.50 91 GLU A N 1
ATOM 731 C CA . GLU A 1 91 ? 33.690 4.184 -17.855 1.00 85.50 91 GLU A CA 1
ATOM 732 C C . GLU A 1 91 ? 32.724 5.217 -17.239 1.00 85.50 91 GLU A C 1
ATOM 734 O O . GLU A 1 91 ? 31.560 5.337 -17.656 1.00 85.50 91 GLU A O 1
ATOM 739 N N . PRO A 1 92 ? 33.179 6.030 -16.267 1.00 79.88 92 PRO A N 1
ATOM 740 C CA . PRO A 1 92 ? 32.354 7.062 -15.637 1.00 79.88 92 PRO A CA 1
ATOM 741 C C . PRO A 1 92 ? 31.692 8.035 -16.632 1.00 79.88 92 PRO A C 1
ATOM 743 O O . PRO A 1 92 ? 30.549 8.455 -16.419 1.00 79.88 92 PRO A O 1
ATOM 746 N N . GLU A 1 93 ? 32.364 8.380 -17.738 1.00 83.56 93 GLU A N 1
ATOM 747 C CA . G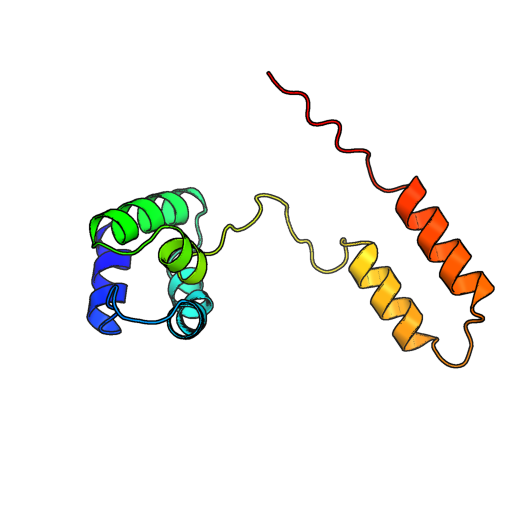LU A 1 93 ? 31.786 9.194 -18.818 1.00 83.56 93 GLU A CA 1
ATOM 748 C C . GLU A 1 93 ? 30.564 8.540 -19.486 1.00 83.56 93 GLU A C 1
ATOM 750 O O . GLU A 1 93 ? 29.592 9.230 -19.824 1.00 83.56 93 GLU A O 1
ATOM 755 N N . GLU A 1 94 ? 30.578 7.222 -19.674 1.00 83.25 94 GLU A N 1
ATOM 756 C CA . GLU A 1 94 ? 29.493 6.488 -20.331 1.00 83.25 94 GLU A CA 1
ATOM 757 C C . GLU A 1 94 ? 28.260 6.426 -19.429 1.00 83.25 94 GLU A C 1
ATOM 759 O O . GLU A 1 94 ? 27.139 6.682 -19.878 1.00 83.25 94 GLU A O 1
ATOM 764 N N . ILE A 1 95 ? 28.471 6.200 -18.129 1.00 81.38 95 ILE A N 1
ATOM 765 C CA . ILE A 1 95 ? 27.414 6.229 -17.111 1.00 81.38 95 ILE A CA 1
ATOM 766 C C . ILE A 1 95 ? 26.761 7.617 -17.057 1.00 81.38 95 ILE A C 1
ATOM 768 O O . ILE A 1 95 ? 25.531 7.730 -17.083 1.00 81.38 95 ILE A O 1
ATOM 772 N N . ASN A 1 96 ? 27.566 8.684 -17.050 1.00 83.56 96 ASN A N 1
ATOM 773 C CA . ASN A 1 96 ? 27.068 10.062 -17.056 1.00 83.56 96 ASN A CA 1
ATOM 774 C C . ASN A 1 96 ? 26.271 10.385 -18.326 1.00 83.56 96 ASN A C 1
ATOM 776 O O . ASN A 1 96 ? 25.218 11.024 -18.255 1.00 83.56 96 ASN A O 1
ATOM 780 N N . THR A 1 97 ? 26.731 9.910 -19.483 1.00 85.25 97 THR A N 1
ATOM 781 C CA . THR A 1 97 ? 26.041 10.108 -20.764 1.00 85.25 97 THR A CA 1
ATOM 782 C C . THR A 1 97 ? 24.689 9.395 -20.785 1.00 85.25 97 THR A C 1
ATOM 784 O O . THR A 1 97 ? 23.679 9.973 -21.200 1.00 85.25 97 THR A O 1
ATOM 787 N N . LEU A 1 98 ? 24.632 8.157 -20.289 1.00 83.38 98 LEU A N 1
ATOM 788 C CA . LEU A 1 98 ? 23.388 7.402 -20.169 1.00 83.38 98 LEU A CA 1
ATOM 789 C C . LEU A 1 98 ? 22.406 8.072 -19.197 1.00 83.38 98 LEU A C 1
ATOM 791 O O . LEU A 1 98 ? 21.226 8.222 -19.527 1.00 83.38 98 LEU A O 1
ATOM 795 N N . ALA A 1 99 ? 22.887 8.535 -18.040 1.00 80.31 99 ALA A N 1
ATOM 796 C CA . ALA A 1 99 ? 22.074 9.254 -17.060 1.00 80.31 99 ALA A CA 1
ATOM 797 C C . ALA A 1 99 ? 21.520 10.576 -17.623 1.00 80.31 99 ALA A C 1
ATOM 799 O O . ALA A 1 99 ? 20.332 10.871 -17.466 1.00 80.31 99 ALA A O 1
ATOM 800 N N . TYR A 1 100 ? 22.346 11.345 -18.338 1.00 84.25 100 TYR A N 1
ATOM 801 C CA . TYR A 1 100 ? 21.933 12.585 -18.997 1.00 84.25 100 TYR A CA 1
ATOM 802 C C . TYR A 1 100 ? 20.852 12.340 -20.060 1.00 84.25 100 TYR A C 1
ATOM 804 O O . TYR A 1 100 ? 19.823 13.022 -20.085 1.00 84.25 100 TYR A O 1
ATOM 812 N N . ASN A 1 101 ? 21.042 11.331 -20.914 1.00 82.25 101 ASN A N 1
ATOM 813 C CA . ASN A 1 101 ? 20.071 10.970 -21.947 1.00 82.25 101 ASN A CA 1
ATOM 814 C C . ASN A 1 101 ? 18.744 10.486 -21.347 1.00 82.25 101 ASN A C 1
ATOM 816 O O . ASN A 1 101 ? 17.674 10.836 -21.854 1.00 82.25 101 ASN A O 1
ATOM 820 N N . LEU A 1 102 ? 18.795 9.736 -20.244 1.00 79.12 102 LEU A N 1
ATOM 821 C CA . LEU A 1 102 ? 17.610 9.316 -19.503 1.00 79.12 102 LEU A CA 1
ATOM 822 C C . LEU A 1 102 ? 16.840 10.519 -18.941 1.00 79.12 102 LEU A C 1
ATOM 824 O O . LEU A 1 102 ? 15.632 10.628 -19.143 1.00 79.12 102 LEU A O 1
ATOM 828 N N . ALA A 1 103 ? 17.537 11.452 -18.291 1.00 77.75 103 ALA A N 1
ATOM 829 C CA . ALA A 1 103 ? 16.923 12.661 -17.747 1.00 77.75 103 ALA A CA 1
ATOM 830 C C . ALA A 1 103 ? 16.278 13.530 -18.842 1.00 77.75 103 ALA A C 1
ATOM 832 O O . ALA A 1 103 ? 15.200 14.084 -18.639 1.00 77.75 103 ALA A O 1
ATOM 833 N N . LYS A 1 104 ? 16.902 13.608 -20.024 1.00 77.31 104 LYS A N 1
ATOM 834 C CA . LYS A 1 104 ? 16.387 14.352 -21.183 1.00 77.31 104 LYS A CA 1
ATOM 835 C C . LYS A 1 104 ? 15.161 13.703 -21.837 1.00 77.31 104 LYS A C 1
ATOM 837 O O . LYS A 1 104 ? 14.332 14.406 -22.406 1.00 77.31 104 LYS A O 1
ATOM 842 N N . THR A 1 105 ? 15.068 12.374 -21.807 1.00 67.81 105 THR A N 1
ATOM 843 C CA . THR A 1 105 ? 13.978 11.605 -22.442 1.00 67.81 105 THR A CA 1
ATOM 844 C C . THR A 1 105 ? 12.822 11.294 -21.496 1.00 67.81 105 THR A C 1
ATOM 846 O O . THR A 1 105 ? 11.753 10.881 -21.953 1.00 67.81 105 THR A O 1
ATOM 849 N N . ALA A 1 106 ? 13.000 11.520 -20.193 1.00 62.88 106 ALA A N 1
ATOM 850 C CA . ALA A 1 106 ? 11.919 11.446 -19.229 1.00 62.88 106 ALA A CA 1
ATOM 851 C C . ALA A 1 106 ? 10.826 12.469 -19.597 1.00 62.88 106 ALA A C 1
ATOM 853 O O . ALA A 1 106 ? 11.135 13.643 -19.817 1.00 62.88 106 ALA A O 1
ATOM 854 N N . PRO A 1 107 ? 9.544 12.066 -19.672 1.00 55.91 107 PRO A N 1
ATOM 855 C CA . PRO A 1 107 ? 8.469 13.012 -19.922 1.00 55.91 107 PRO A CA 1
ATOM 856 C C . PRO A 1 107 ? 8.454 14.044 -18.793 1.00 55.91 107 PRO A C 1
ATOM 858 O O . PRO A 1 107 ? 8.297 13.691 -17.622 1.00 55.91 107 PRO A O 1
ATOM 861 N N . THR A 1 108 ? 8.607 15.322 -19.136 1.00 51.91 108 THR A N 1
ATOM 862 C CA . THR A 1 108 ? 8.336 16.423 -18.215 1.00 51.91 108 THR A CA 1
ATOM 863 C C . THR A 1 108 ? 6.860 16.353 -17.851 1.00 51.91 108 THR A C 1
ATOM 865 O O . THR A 1 108 ? 5.987 16.761 -18.615 1.00 51.91 108 THR A O 1
ATOM 868 N N . VAL A 1 109 ? 6.555 15.787 -16.683 1.00 47.50 109 VAL A N 1
ATOM 869 C CA . VAL A 1 109 ? 5.215 15.861 -16.104 1.00 47.50 109 VAL A CA 1
ATOM 870 C C . VAL A 1 109 ? 5.008 17.314 -15.690 1.00 47.50 109 VAL A C 1
ATOM 872 O O . VAL A 1 109 ? 5.247 17.695 -14.547 1.00 47.50 109 VAL A O 1
ATOM 875 N N . ILE A 1 110 ? 4.600 18.158 -16.637 1.00 41.56 110 ILE A N 1
ATOM 876 C CA . ILE A 1 110 ? 3.966 19.426 -16.306 1.00 41.56 110 ILE A CA 1
ATOM 877 C C . ILE A 1 110 ? 2.635 19.016 -15.688 1.00 41.56 110 ILE A C 1
ATOM 879 O O . ILE A 1 110 ? 1.720 18.584 -16.388 1.00 41.56 110 ILE A O 1
ATOM 883 N N . ALA A 1 111 ? 2.559 19.061 -14.360 1.00 41.75 111 ALA A N 1
ATOM 884 C CA . ALA A 1 111 ? 1.301 18.952 -13.650 1.00 41.75 111 ALA A CA 1
ATOM 885 C C . ALA A 1 111 ? 0.404 20.096 -14.141 1.00 41.75 111 ALA A C 1
ATOM 887 O O . ALA A 1 111 ? 0.539 21.235 -13.702 1.00 41.75 111 ALA A O 1
ATOM 888 N N . GLN A 1 112 ? -0.468 19.814 -15.111 1.00 37.00 112 GLN A N 1
ATOM 889 C CA . GLN A 1 112 ? -1.571 20.704 -15.431 1.00 37.00 112 GLN A CA 1
ATOM 890 C C . GLN A 1 112 ? -2.534 20.644 -14.250 1.00 37.00 112 GLN A C 1
ATOM 892 O O . GLN A 1 112 ? -3.336 19.721 -14.120 1.00 37.00 112 GLN A O 1
ATOM 897 N N . SER A 1 113 ? -2.393 21.610 -13.349 1.00 41.19 113 SER A N 1
ATOM 898 C CA . SER A 1 113 ? -3.419 21.967 -12.381 1.00 41.19 113 SER A CA 1
ATOM 899 C C . SER A 1 113 ? -4.674 22.374 -13.160 1.00 41.19 113 SER A C 1
ATOM 901 O O . SER A 1 113 ? -4.611 23.272 -14.000 1.00 41.19 113 SER A O 1
ATOM 903 N N . SER A 1 114 ? -5.800 21.713 -12.913 1.00 42.78 114 SER A N 1
ATOM 904 C CA . SER A 1 114 ? -7.146 22.163 -13.294 1.00 42.78 114 SER A CA 1
ATOM 905 C C . SER A 1 114 ? -8.039 22.090 -12.070 1.00 42.78 114 SER A C 1
ATOM 907 O O . SER A 1 114 ? -7.857 21.126 -11.289 1.00 42.78 114 SER A O 1
#

Secondary structure (DSSP, 8-state):
-HHHHHHHHHHTT--TTS-HHHHHTTHHHHHHH--SHHHHHHHHHHHHHTT--HHHHHHHS----SS---TT--HHHHHHHHHHHTGGG--HHHHHHHHHHHHHHS--------

Organism: NCBI:txid144539

Sequence (114 aa):
MSKVTTNFVNQYNLTPQMSIAELGNYAEKICKEIKDYKARNHARNRIQKLGFSKDQTYALIPIQASGRRVTGRDPIEKLAQYIKENEDNLEPEEINTLAYNLAKTAPTVIAQSS